Protein AF-A0A1M6U821-F1 (afdb_monomer_lite)

InterPro domains:
  IPR006812 Glycine reductase complex selenoprotein A [PF04723] (1-51)

Secondary structure (DSSP, 8-state):
--SS--------TTSHHHHHHS-HHHHIIIIIHHHTTS-HHHHHHHHHHHHHHH---

Foldseek 3Di:
DDPDQPLAQDDDCLDPVNCVVDDVVVCCVPPVVVNVVDPSVVRVVVSVVCSVVRHPD

pLDDT: mean 89.06, std 9.15, range [52.06, 97.19]

Radius of gyration: 13.24 Å; chains: 1; bounding box: 31×22×33 Å

Organism: Paramaledivibacter caminithermalis (strain DSM 15212 / CIP 107654 / DViRD3) (NCBI:txid1121301)

Sequence (57 aa):
LAGVELGLAVYHAVEPEFKEAVDADVYEEQVGMMEMVLEVDEIIEEMTSIREQFCKY

Structure (mmCIF, N/CA/C/O backbone):
data_AF-A0A1M6U821-F1
#
_entry.id   AF-A0A1M6U821-F1
#
loop_
_atom_site.group_PDB
_atom_site.id
_atom_site.type_symbol
_atom_site.label_atom_id
_atom_site.label_alt_id
_atom_site.label_comp_id
_atom_site.label_asym_id
_atom_site.label_entity_id
_atom_site.label_seq_id
_atom_site.pdbx_PDB_ins_code
_atom_site.Cartn_x
_atom_site.Cartn_y
_atom_site.Cartn_z
_atom_site.occupancy
_atom_site.B_iso_or_equiv
_atom_site.auth_seq_id
_atom_site.auth_comp_id
_atom_site.auth_asym_id
_atom_site.auth_atom_id
_atom_site.pdbx_PDB_model_num
ATOM 1 N N . LEU A 1 1 ? -17.559 17.542 4.923 1.00 52.06 1 LEU A N 1
ATOM 2 C CA . LEU A 1 1 ? -17.310 16.163 5.392 1.00 52.06 1 LEU A CA 1
ATOM 3 C C . LEU A 1 1 ? -16.860 16.293 6.836 1.00 52.06 1 LEU A C 1
ATOM 5 O O . LEU A 1 1 ? -15.832 16.904 7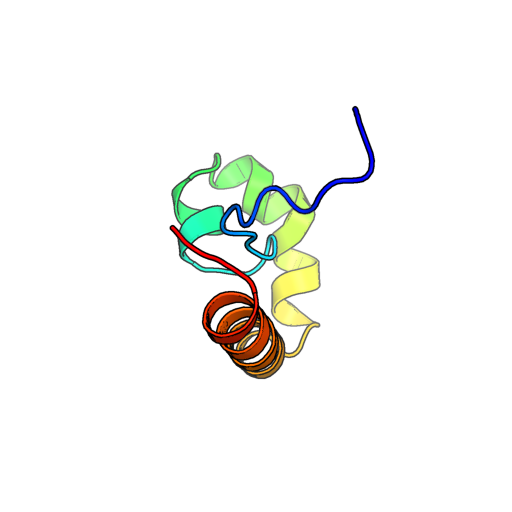.086 1.00 52.06 1 LEU A O 1
ATOM 9 N N . ALA A 1 2 ? -17.782 15.991 7.748 1.00 57.44 2 ALA A N 1
ATOM 10 C CA . ALA A 1 2 ? -17.775 16.427 9.142 1.00 57.44 2 ALA A CA 1
ATOM 11 C C . ALA A 1 2 ? -16.616 15.788 9.918 1.00 57.44 2 ALA A C 1
ATOM 13 O O . ALA A 1 2 ? -16.391 14.597 9.746 1.00 57.44 2 ALA A O 1
ATOM 14 N N . GLY A 1 3 ? -15.910 16.580 10.736 1.00 72.19 3 GLY A N 1
ATOM 15 C CA . GLY A 1 3 ? -14.700 16.220 11.493 1.00 72.19 3 GLY A CA 1
ATOM 16 C C . GLY A 1 3 ? -14.902 15.174 12.594 1.00 72.19 3 GLY A C 1
ATOM 17 O O . GLY A 1 3 ? -14.604 15.433 13.754 1.00 72.19 3 GLY A O 1
ATOM 18 N N . VAL A 1 4 ? -15.436 14.016 12.220 1.00 80.19 4 VAL A N 1
ATOM 19 C CA . VAL A 1 4 ? -15.582 12.810 13.031 1.00 80.19 4 VAL A CA 1
ATOM 20 C C . VAL A 1 4 ? -14.816 11.697 12.317 1.00 80.19 4 VAL A C 1
ATOM 22 O O . VAL A 1 4 ? -14.934 11.548 11.100 1.00 80.19 4 VAL A O 1
ATOM 25 N N . GLU A 1 5 ? -14.025 10.929 13.063 1.00 78.44 5 GLU A N 1
ATOM 26 C CA . GLU A 1 5 ? -13.239 9.817 12.525 1.00 78.44 5 GLU A CA 1
ATOM 27 C C . GLU A 1 5 ? -14.161 8.713 11.996 1.00 78.44 5 GLU A C 1
ATOM 29 O O . GLU A 1 5 ? -14.969 8.143 12.732 1.00 78.44 5 GLU A O 1
ATOM 34 N N . LEU A 1 6 ? -14.037 8.411 10.702 1.00 81.75 6 LEU A N 1
ATOM 35 C CA . LEU A 1 6 ? -14.865 7.405 10.034 1.00 81.75 6 LEU A CA 1
ATOM 36 C C . LEU A 1 6 ? -14.374 5.969 10.288 1.00 81.75 6 LEU A C 1
ATOM 38 O O . LE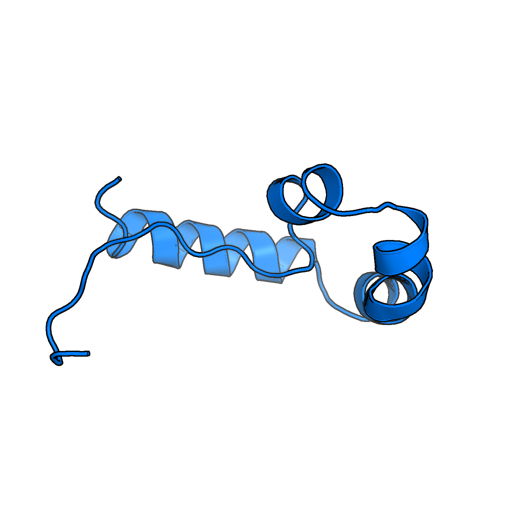U A 1 6 ? -15.129 5.027 10.063 1.00 81.75 6 LEU A O 1
ATOM 42 N N . GLY A 1 7 ? -13.133 5.800 10.765 1.00 81.62 7 GLY A N 1
ATOM 43 C CA . GLY A 1 7 ? -12.528 4.494 11.058 1.00 81.62 7 GLY A CA 1
ATOM 44 C C . GLY A 1 7 ? -12.371 3.586 9.835 1.00 81.62 7 GLY A C 1
ATOM 45 O O . GLY A 1 7 ? -12.333 2.370 9.995 1.00 81.62 7 GLY A O 1
ATOM 46 N N . LEU A 1 8 ? -12.353 4.161 8.630 1.00 85.06 8 LEU A N 1
ATOM 47 C CA . LEU A 1 8 ? -12.201 3.428 7.374 1.00 85.06 8 LEU A CA 1
ATOM 48 C C . LEU A 1 8 ? -10.761 2.950 7.214 1.00 85.06 8 LEU A C 1
ATOM 50 O O . LEU A 1 8 ? -9.844 3.704 7.532 1.00 85.06 8 LEU A O 1
ATOM 54 N N . ALA A 1 9 ? -10.586 1.756 6.652 1.00 84.38 9 ALA A N 1
ATOM 55 C CA . ALA A 1 9 ? -9.279 1.269 6.242 1.00 84.38 9 ALA A CA 1
ATOM 56 C C . ALA A 1 9 ? -8.649 2.217 5.207 1.00 84.38 9 ALA A C 1
ATOM 58 O O . ALA A 1 9 ? -9.284 2.592 4.216 1.00 84.38 9 ALA A O 1
ATOM 59 N N . VAL A 1 10 ? -7.399 2.609 5.454 1.00 85.56 10 VAL A N 1
ATOM 60 C CA . VAL A 1 10 ? -6.583 3.423 4.548 1.00 85.56 10 VAL A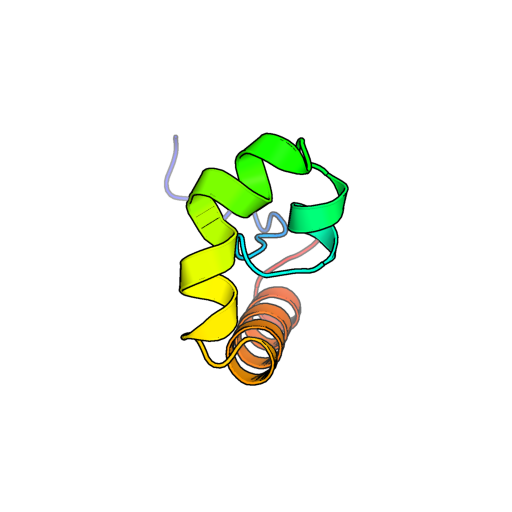 CA 1
ATOM 61 C C . VAL A 1 10 ? -5.348 2.618 4.167 1.00 85.56 10 VAL A C 1
ATOM 63 O O . VAL A 1 10 ? -4.737 1.973 5.020 1.00 85.56 10 VAL A O 1
ATOM 66 N N . TYR A 1 11 ? -4.995 2.670 2.888 1.00 90.94 11 TYR A N 1
ATOM 67 C CA . TYR A 1 11 ? -3.836 1.989 2.321 1.00 90.94 11 TYR A CA 1
ATOM 68 C C . TYR A 1 11 ? -2.939 3.006 1.625 1.00 90.94 11 TYR A C 1
ATOM 70 O O . TYR A 1 11 ? -3.433 3.974 1.034 1.00 90.94 11 TYR A O 1
A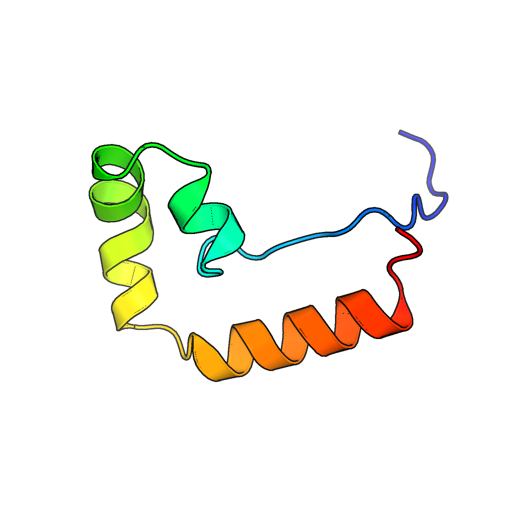TOM 78 N N . HIS A 1 12 ? -1.629 2.795 1.692 1.00 93.38 12 HIS A N 1
ATOM 79 C CA . HIS A 1 12 ? -0.683 3.537 0.874 1.00 93.38 12 HIS A CA 1
ATOM 80 C C . HIS A 1 12 ? -0.692 3.003 -0.561 1.00 93.38 12 HIS A C 1
ATOM 82 O O . HIS A 1 12 ? -0.916 1.822 -0.811 1.00 93.38 12 HIS A O 1
ATOM 88 N N . ALA A 1 13 ? -0.380 3.870 -1.523 1.00 94.00 13 ALA A N 1
ATOM 89 C CA . ALA A 1 13 ? -0.336 3.503 -2.934 1.00 94.00 13 ALA A CA 1
ATOM 90 C C . ALA A 1 13 ? 0.754 2.475 -3.285 1.00 94.00 13 ALA A C 1
ATOM 92 O O . ALA A 1 13 ? 0.763 2.004 -4.407 1.00 94.00 13 ALA A O 1
ATOM 93 N N . VAL A 1 14 ? 1.666 2.148 -2.363 1.00 94.12 14 VAL A N 1
ATOM 94 C CA . VAL A 1 14 ? 2.721 1.133 -2.572 1.00 94.12 14 VAL A CA 1
ATOM 95 C C . VAL A 1 14 ? 2.356 -0.214 -1.952 1.00 94.12 14 VAL A C 1
ATOM 97 O O . VAL A 1 14 ? 3.141 -1.154 -2.012 1.00 94.12 14 VAL A O 1
ATOM 100 N N . GLU A 1 15 ? 1.184 -0.308 -1.319 1.00 93.50 15 GLU A N 1
ATOM 101 C CA . GLU A 1 15 ? 0.725 -1.560 -0.735 1.00 93.50 15 GLU A CA 1
ATOM 102 C C . GLU A 1 15 ? 0.215 -2.513 -1.828 1.00 93.50 15 GLU A C 1
ATOM 104 O O . GLU A 1 15 ? -0.400 -2.058 -2.805 1.00 93.50 15 GLU A O 1
ATOM 109 N N . PRO A 1 16 ? 0.423 -3.833 -1.668 1.00 91.94 16 PRO A N 1
ATOM 110 C CA . PRO A 1 16 ? -0.006 -4.835 -2.642 1.00 91.94 16 PRO A CA 1
ATOM 111 C C . PRO A 1 16 ? -1.499 -4.742 -2.970 1.00 91.94 16 PRO A C 1
ATOM 113 O O . PRO A 1 16 ? -1.885 -4.819 -4.133 1.00 91.94 16 PRO A O 1
ATOM 116 N N . GLU A 1 17 ? -2.338 -4.501 -1.962 1.00 91.81 17 GLU A N 1
ATOM 117 C CA . GLU A 1 17 ? -3.790 -4.395 -2.099 1.00 91.81 17 GLU A CA 1
ATOM 118 C C . GLU A 1 17 ? -4.193 -3.235 -3.012 1.00 91.81 17 GLU A C 1
ATOM 120 O O . GLU A 1 17 ? -5.150 -3.349 -3.778 1.00 91.81 17 GLU A O 1
ATOM 125 N N . PHE A 1 18 ? -3.460 -2.117 -2.952 1.00 92.94 18 PHE A N 1
ATOM 126 C CA . PHE A 1 18 ? -3.687 -0.993 -3.854 1.00 92.94 18 PHE A CA 1
ATOM 127 C C . PHE A 1 18 ? -3.178 -1.314 -5.260 1.00 92.94 18 PHE A C 1
ATOM 129 O O . PHE A 1 18 ? -3.892 -1.075 -6.233 1.00 92.94 18 PHE A O 1
ATOM 136 N N . LYS A 1 19 ? -1.975 -1.890 -5.367 1.00 91.88 19 LYS A N 1
ATOM 137 C CA . LYS A 1 19 ? -1.348 -2.270 -6.640 1.00 91.88 19 LYS A CA 1
ATOM 138 C C . LYS A 1 19 ? -2.208 -3.243 -7.448 1.00 91.88 19 LYS A C 1
ATOM 140 O O . LYS A 1 19 ? -2.327 -3.087 -8.657 1.00 91.88 19 LYS A O 1
ATOM 145 N N . GLU A 1 20 ? -2.844 -4.206 -6.785 1.00 93.69 20 GLU A N 1
ATOM 146 C CA . GLU A 1 20 ? -3.751 -5.178 -7.411 1.00 93.69 20 GLU A CA 1
ATOM 147 C C . GLU A 1 20 ? -5.116 -4.582 -7.797 1.00 93.69 20 GLU A C 1
ATOM 149 O O . GLU A 1 20 ? -5.805 -5.122 -8.664 1.00 93.69 20 GLU A O 1
ATOM 154 N N . ALA A 1 21 ? -5.522 -3.477 -7.164 1.00 93.94 21 ALA A N 1
ATOM 155 C CA . ALA A 1 21 ? -6.814 -2.834 -7.400 1.00 93.94 21 ALA A CA 1
ATOM 156 C C . ALA A 1 21 ? -6.802 -1.813 -8.550 1.00 93.94 21 ALA A C 1
ATOM 158 O O . ALA A 1 21 ? -7.873 -1.393 -9.002 1.00 93.94 21 ALA A O 1
ATOM 159 N N . VAL A 1 22 ? -5.623 -1.391 -9.011 1.00 93.88 22 VAL A N 1
ATOM 160 C CA . VAL A 1 22 ? -5.467 -0.401 -10.084 1.00 93.88 22 VAL A CA 1
ATOM 161 C C . VAL A 1 22 ? -4.929 -1.022 -11.370 1.00 93.88 22 VAL A C 1
ATOM 163 O O . VAL A 1 22 ? -4.444 -2.149 -11.398 1.00 93.88 22 VAL A O 1
ATOM 166 N N . ASP A 1 23 ? -5.041 -0.272 -12.464 1.00 97.19 23 ASP A N 1
ATOM 167 C CA . ASP A 1 23 ? -4.449 -0.659 -13.739 1.00 97.19 23 ASP A CA 1
ATOM 168 C C . ASP A 1 23 ? -2.916 -0.729 -13.623 1.00 97.19 23 ASP A C 1
ATOM 170 O O . ASP A 1 23 ? -2.275 0.215 -13.153 1.00 97.19 23 ASP A O 1
ATOM 174 N N . ALA A 1 24 ? -2.341 -1.860 -14.037 1.00 95.56 24 ALA A N 1
ATOM 175 C CA . ALA A 1 24 ? -0.919 -2.137 -13.872 1.00 95.56 24 ALA A CA 1
ATOM 176 C C . ALA A 1 24 ? -0.030 -1.213 -14.718 1.00 95.56 24 ALA A C 1
ATOM 178 O O . ALA A 1 24 ? 1.038 -0.816 -14.252 1.00 95.56 24 ALA A O 1
ATOM 179 N N . ASP A 1 25 ? -0.474 -0.834 -15.922 1.00 96.56 25 ASP A N 1
ATOM 180 C CA . ASP A 1 25 ? 0.290 0.058 -16.797 1.00 96.56 25 ASP A CA 1
ATOM 181 C C . ASP A 1 25 ? 0.344 1.467 -16.184 1.00 96.56 25 ASP A C 1
ATOM 183 O O . ASP A 1 25 ? 1.398 2.107 -16.163 1.00 96.56 25 ASP A O 1
ATOM 187 N N . VAL A 1 26 ? -0.769 1.923 -15.595 1.00 95.75 26 VAL A N 1
ATOM 188 C CA . VAL A 1 26 ? -0.835 3.209 -14.879 1.00 95.75 26 VAL A CA 1
ATOM 189 C C . VAL A 1 26 ? -0.006 3.183 -13.593 1.00 95.75 26 VAL A C 1
ATOM 191 O O . VAL A 1 26 ? 0.671 4.165 -13.281 1.00 95.75 26 VAL A O 1
ATOM 194 N N . TYR A 1 27 ? -0.043 2.084 -12.834 1.00 95.69 27 TYR A N 1
ATOM 195 C CA . TYR A 1 27 ? 0.758 1.944 -11.617 1.00 95.69 27 TYR A CA 1
ATOM 196 C C . TYR A 1 27 ? 2.253 2.013 -11.922 1.00 95.69 27 TYR A C 1
ATOM 198 O O . TYR A 1 27 ? 2.979 2.757 -11.268 1.00 95.69 27 TYR A O 1
ATOM 206 N N . GLU A 1 28 ? 2.718 1.272 -12.926 1.00 94.75 28 GLU A N 1
ATOM 207 C CA . GLU A 1 28 ? 4.132 1.257 -13.297 1.00 94.75 28 GLU A CA 1
ATOM 208 C C . GLU A 1 28 ? 4.602 2.643 -13.767 1.00 94.75 28 GLU A C 1
ATOM 210 O O . GLU A 1 28 ? 5.658 3.115 -13.344 1.00 94.75 28 GLU A O 1
ATOM 215 N N . GLU A 1 29 ? 3.789 3.340 -14.570 1.00 95.62 29 GLU A N 1
ATOM 216 C CA . GLU A 1 29 ? 4.107 4.686 -15.058 1.00 95.62 29 GLU A CA 1
ATOM 217 C C . GLU A 1 29 ? 4.196 5.722 -13.923 1.00 95.62 29 GLU A C 1
ATOM 219 O O . GLU A 1 29 ? 5.091 6.571 -13.925 1.00 95.62 29 GLU A O 1
ATOM 224 N N . GLN A 1 30 ? 3.267 5.676 -12.963 1.00 94.12 30 GLN A N 1
ATOM 225 C CA . GLN A 1 30 ? 3.107 6.735 -11.958 1.00 94.12 30 GLN A CA 1
ATOM 226 C C . GLN A 1 30 ? 3.792 6.426 -10.619 1.00 94.12 30 GLN A C 1
ATOM 228 O O . GLN A 1 30 ? 4.284 7.338 -9.954 1.00 94.12 30 GLN A O 1
ATOM 233 N N . VAL A 1 31 ? 3.819 5.159 -10.207 1.00 94.44 31 VAL A N 1
ATOM 234 C CA . VAL A 1 31 ? 4.259 4.708 -8.876 1.00 94.44 31 VAL A CA 1
ATOM 235 C C . VAL A 1 31 ? 5.512 3.835 -8.954 1.00 94.44 31 VAL A C 1
ATOM 237 O O . VAL A 1 31 ? 6.331 3.902 -8.040 1.00 94.44 31 VAL A O 1
ATOM 240 N N . GLY A 1 32 ? 5.731 3.093 -10.047 1.00 92.06 32 GLY A N 1
ATOM 241 C CA . GLY A 1 32 ? 6.820 2.108 -10.170 1.00 92.06 32 GLY A CA 1
ATOM 242 C C . GLY A 1 32 ? 8.219 2.662 -9.868 1.00 92.06 32 GLY A C 1
ATOM 243 O O . GLY A 1 32 ? 9.001 2.048 -9.141 1.00 92.06 32 GLY A O 1
ATOM 244 N N . MET A 1 33 ? 8.528 3.884 -10.320 1.00 91.56 33 MET A N 1
ATOM 245 C CA . MET A 1 33 ? 9.803 4.535 -9.975 1.00 91.56 33 MET A CA 1
ATOM 246 C C . MET A 1 33 ? 9.921 4.893 -8.487 1.00 91.56 33 MET A C 1
ATOM 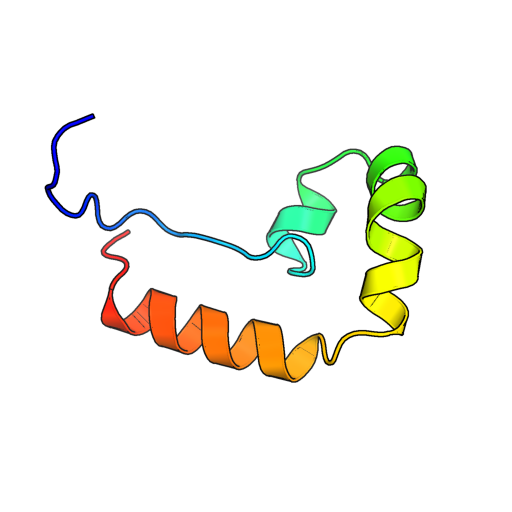248 O O . MET A 1 33 ? 11.019 4.830 -7.942 1.00 91.56 33 MET A O 1
ATOM 252 N N . MET A 1 34 ? 8.825 5.285 -7.830 1.00 89.69 34 MET A N 1
ATOM 253 C CA . MET A 1 34 ? 8.834 5.604 -6.398 1.00 89.69 34 MET A CA 1
ATOM 254 C C . MET A 1 34 ? 8.883 4.340 -5.540 1.00 89.69 34 MET A C 1
ATOM 256 O O . MET A 1 34 ? 9.588 4.326 -4.539 1.00 89.69 34 MET A O 1
ATOM 260 N N . GLU A 1 35 ? 8.202 3.271 -5.951 1.00 90.62 35 GLU A N 1
ATOM 261 C CA . GLU A 1 35 ? 8.211 1.971 -5.270 1.00 90.62 35 GLU A CA 1
ATOM 262 C C . GLU A 1 35 ? 9.634 1.408 -5.131 1.00 90.62 35 GLU A C 1
ATOM 264 O O . GLU A 1 35 ? 9.993 0.891 -4.082 1.00 90.62 35 GLU A O 1
ATOM 269 N N . MET A 1 36 ? 10.484 1.585 -6.149 1.00 88.94 36 MET A N 1
ATOM 270 C CA . MET A 1 36 ? 11.891 1.161 -6.105 1.00 88.94 36 MET A CA 1
ATOM 271 C C . MET A 1 36 ? 12.812 2.068 -5.267 1.00 88.94 36 MET A C 1
ATOM 273 O O . MET A 1 36 ? 13.967 1.711 -5.032 1.00 88.94 36 MET A O 1
ATOM 277 N N . VAL A 1 37 ? 12.347 3.254 -4.868 1.00 94.06 37 VAL A N 1
ATOM 278 C CA . VAL A 1 37 ? 13.131 4.247 -4.109 1.00 94.06 37 VAL A CA 1
ATOM 279 C C . VAL A 1 37 ? 12.717 4.290 -2.639 1.00 94.06 37 VAL A C 1
ATOM 281 O O . VAL A 1 37 ? 13.539 4.612 -1.784 1.00 94.06 37 VAL A O 1
ATOM 284 N N . LEU A 1 38 ? 11.451 4.000 -2.350 1.00 93.00 38 LEU A N 1
ATOM 285 C CA . LEU A 1 38 ? 10.889 4.016 -1.007 1.00 93.00 38 LEU A CA 1
ATOM 286 C C . LEU A 1 38 ? 11.147 2.696 -0.273 1.00 93.00 38 LEU A C 1
ATOM 288 O O . LEU A 1 38 ? 11.228 1.629 -0.878 1.00 93.00 38 LEU A O 1
ATOM 292 N N . GLU A 1 39 ? 11.213 2.764 1.055 1.00 95.31 39 GLU A N 1
ATOM 293 C CA . GLU A 1 39 ? 11.267 1.582 1.921 1.00 95.31 39 GLU A CA 1
ATOM 294 C C . GLU A 1 39 ? 9.854 0.998 2.072 1.00 95.31 39 GLU A C 1
ATOM 296 O O . GLU A 1 39 ? 9.135 1.274 3.029 1.00 95.31 39 GLU A O 1
ATOM 301 N N . VAL A 1 40 ? 9.423 0.234 1.061 1.00 94.38 40 VAL A N 1
ATOM 302 C CA . VAL A 1 40 ? 8.054 -0.307 0.956 1.00 94.38 40 VAL A CA 1
ATOM 303 C C . VAL A 1 40 ? 7.672 -1.140 2.180 1.00 94.38 40 VAL A C 1
ATOM 305 O O . VAL A 1 40 ? 6.573 -0.972 2.702 1.00 94.38 40 VAL A O 1
ATOM 308 N N . ASP A 1 41 ? 8.581 -1.984 2.669 1.00 94.19 41 ASP A N 1
ATOM 309 C CA . ASP A 1 41 ? 8.324 -2.845 3.829 1.00 94.19 41 ASP A CA 1
ATOM 310 C C . ASP A 1 41 ? 8.067 -2.028 5.110 1.00 94.19 41 ASP A C 1
ATOM 312 O O . ASP A 1 41 ? 7.113 -2.314 5.833 1.00 94.19 41 ASP A O 1
ATOM 316 N N . GLU A 1 42 ? 8.853 -0.971 5.357 1.00 96.00 42 GLU A N 1
ATOM 317 C CA . GLU A 1 42 ? 8.666 -0.075 6.511 1.00 96.00 42 GLU A CA 1
ATOM 318 C C . GLU A 1 42 ? 7.338 0.692 6.401 1.00 96.00 42 GLU A C 1
ATOM 320 O O . GLU A 1 42 ? 6.585 0.796 7.369 1.00 96.00 42 GLU A O 1
ATOM 325 N N . ILE A 1 43 ? 6.995 1.171 5.199 1.00 94.94 43 ILE A N 1
ATOM 326 C CA . ILE A 1 43 ? 5.715 1.850 4.953 1.00 94.94 43 ILE A CA 1
ATOM 327 C C . ILE A 1 43 ? 4.536 0.913 5.241 1.00 94.94 43 ILE A C 1
ATOM 329 O O . ILE A 1 43 ? 3.566 1.334 5.873 1.00 94.94 43 ILE A O 1
ATOM 333 N N . ILE A 1 44 ? 4.600 -0.342 4.788 1.00 94.31 44 ILE A N 1
ATOM 334 C CA . ILE A 1 44 ? 3.547 -1.337 5.031 1.00 94.31 44 ILE A CA 1
ATOM 335 C C . ILE A 1 44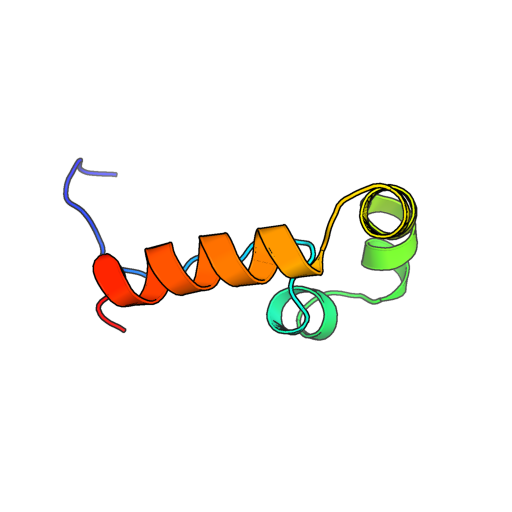 ? 3.402 -1.610 6.532 1.00 94.31 44 ILE A C 1
ATOM 337 O O . ILE A 1 44 ? 2.273 -1.687 7.029 1.00 94.31 44 ILE A O 1
ATOM 341 N N . GLU A 1 45 ? 4.512 -1.741 7.261 1.00 95.31 45 GLU A N 1
ATOM 342 C CA . GLU A 1 45 ? 4.505 -1.975 8.708 1.00 95.31 45 GLU A CA 1
ATOM 343 C C . GLU A 1 45 ? 3.838 -0.814 9.462 1.00 95.31 45 GLU A C 1
ATOM 345 O O . GLU A 1 45 ? 2.892 -1.029 10.228 1.00 95.31 45 GLU A O 1
ATOM 350 N N . GLU A 1 46 ? 4.246 0.424 9.178 1.00 93.75 46 GLU A N 1
ATOM 351 C CA . GLU A 1 46 ? 3.680 1.624 9.800 1.00 93.75 46 GLU A CA 1
ATOM 352 C C . GLU A 1 46 ? 2.188 1.790 9.469 1.00 93.75 46 GLU A C 1
ATOM 354 O O . GLU A 1 46 ? 1.363 2.027 10.360 1.00 93.75 46 GLU A O 1
ATOM 359 N N . MET A 1 47 ? 1.799 1.598 8.203 1.00 93.31 47 MET A N 1
ATOM 360 C CA . MET A 1 47 ? 0.393 1.663 7.791 1.00 93.31 47 MET A CA 1
ATOM 361 C C . MET A 1 47 ? -0.453 0.571 8.448 1.00 93.31 47 MET A C 1
ATOM 363 O O . MET A 1 47 ? -1.595 0.828 8.838 1.00 93.31 47 MET A O 1
ATOM 367 N N . THR A 1 48 ? 0.101 -0.629 8.624 1.00 92.00 48 THR A N 1
ATOM 368 C CA . THR A 1 48 ? -0.570 -1.728 9.325 1.00 92.00 48 THR A CA 1
ATOM 369 C C . THR A 1 48 ? -0.779 -1.390 10.796 1.00 92.00 48 THR A C 1
ATOM 371 O O . THR A 1 48 ? -1.903 -1.500 11.280 1.00 92.00 48 THR A O 1
ATOM 374 N N . SER A 1 49 ? 0.247 -0.875 11.478 1.00 92.38 49 SER A N 1
ATOM 375 C CA . SER A 1 49 ? 0.149 -0.414 12.869 1.00 92.38 49 SER A CA 1
ATOM 376 C C . SER A 1 49 ? -0.932 0.661 13.047 1.00 92.38 49 SER A C 1
ATOM 378 O O . SER A 1 49 ? -1.748 0.593 13.971 1.00 92.38 49 SER A O 1
ATOM 380 N N . ILE A 1 50 ? -1.010 1.627 12.122 1.00 90.12 50 ILE A N 1
ATOM 381 C CA . ILE A 1 50 ? -2.062 2.653 12.114 1.00 90.12 50 ILE A CA 1
ATOM 382 C C . ILE A 1 50 ? -3.441 2.018 11.888 1.00 90.12 50 ILE A C 1
ATOM 384 O O . ILE A 1 50 ? -4.397 2.353 12.593 1.00 90.12 50 ILE A O 1
ATOM 388 N N . ARG A 1 51 ? -3.574 1.095 10.927 1.00 90.31 51 ARG A N 1
ATOM 389 C CA . ARG A 1 51 ? -4.850 0.412 10.671 1.00 90.31 51 ARG A CA 1
ATOM 390 C C . ARG A 1 51 ? -5.327 -0.370 11.888 1.00 90.31 51 ARG A C 1
ATOM 392 O O . ARG A 1 51 ? -6.481 -0.213 12.269 1.00 90.31 51 ARG A O 1
ATOM 399 N N . GLU A 1 52 ? -4.459 -1.140 12.530 1.00 89.19 52 GLU A N 1
ATOM 400 C CA . GLU A 1 52 ? -4.810 -1.918 13.722 1.00 89.19 52 GLU A CA 1
ATOM 401 C C . GLU A 1 52 ? -5.286 -1.039 14.887 1.00 89.19 52 GLU A C 1
ATOM 403 O O . GLU A 1 52 ? -6.178 -1.430 15.641 1.00 89.19 52 GLU A O 1
ATOM 408 N N . GLN A 1 53 ? -4.715 0.159 15.035 1.00 87.88 53 GLN A N 1
ATOM 409 C CA . GLN A 1 53 ? -5.035 1.063 16.140 1.00 87.88 53 GLN A CA 1
ATOM 410 C C . GLN A 1 53 ? -6.271 1.937 15.886 1.00 87.88 53 GLN A C 1
ATOM 412 O O . GLN A 1 53 ? -6.998 2.258 16.830 1.00 87.88 53 GLN A O 1
ATOM 417 N N . PHE A 1 54 ? -6.513 2.345 14.637 1.00 85.12 54 PHE A N 1
ATOM 418 C CA . PHE A 1 54 ? -7.488 3.397 14.321 1.00 85.12 54 PHE A CA 1
ATOM 419 C C . PHE A 1 54 ? -8.593 2.969 13.347 1.00 85.12 54 PHE A C 1
ATOM 421 O O . PHE A 1 54 ? -9.659 3.598 13.325 1.00 85.12 54 PHE A O 1
ATOM 428 N N . CYS A 1 55 ? -8.387 1.910 12.561 1.00 83.25 55 CYS A N 1
ATOM 429 C CA . CYS A 1 55 ? -9.410 1.399 11.651 1.00 83.25 55 CYS A CA 1
ATOM 430 C C . CYS A 1 55 ? -10.312 0.401 12.380 1.00 83.25 55 CYS A C 1
ATOM 432 O O . CYS A 1 55 ? -9.870 -0.427 13.171 1.00 83.25 55 CYS A O 1
ATOM 434 N N . LYS A 1 56 ? -11.618 0.528 12.148 1.00 75.69 56 LYS A N 1
ATOM 435 C CA . LYS A 1 56 ? -12.654 -0.260 12.836 1.00 75.69 56 LYS A CA 1
ATOM 436 C C . LYS A 1 56 ? -13.282 -1.326 11.938 1.00 75.69 56 LYS A C 1
ATOM 438 O O . LYS A 1 56 ? -14.169 -2.040 12.406 1.00 75.69 56 LYS A O 1
ATOM 443 N N . TYR A 1 57 ? -12.864 -1.392 10.675 1.00 64.81 57 TYR A N 1
ATOM 444 C CA . TYR A 1 57 ? -13.440 -2.216 9.615 1.00 64.81 57 TYR A CA 1
ATOM 445 C C . TYR A 1 57 ? -12.342 -2.827 8.760 1.00 64.81 57 TYR A C 1
ATOM 447 O O . TYR A 1 57 ? -11.331 -2.118 8.548 1.00 64.81 57 TYR A O 1
#